Protein AF-Q95TA8-F1 (afdb_monomer_lite)

Radius of gyration: 32.48 Å; chains: 1; bounding box: 75×23×75 Å

Foldseek 3Di:
DVVVVVVVVVVVVVVVVVVVVVVVVVVVVVVVVVVVVVVVVVVVVVVVVVVVVVVVVPQDWDADPVRDTARWDDDPPDTGGPVPDD

Sequence (86 aa):
MERFALTTCIRRVWIMSGWLRQEAAIAAGMLVVQRHQVELRNEEEEGLKVGQQTASSGGDVGVDSQGRLRRVRLLDDYIVPFECGL

Structure (mmCIF, N/CA/C/O backbone):
data_AF-Q95TA8-F1
#
_entry.id   AF-Q95TA8-F1
#
loop_
_atom_site.group_PDB
_atom_site.id
_atom_site.type_symbol
_atom_site.label_atom_id
_atom_site.label_alt_id
_atom_site.label_comp_id
_atom_site.label_asym_id
_atom_site.label_entity_id
_atom_site.label_seq_id
_atom_site.pdbx_PDB_ins_code
_atom_site.Cartn_x
_atom_site.Cartn_y
_atom_site.Cartn_z
_atom_site.occupancy
_atom_site.B_iso_or_equiv
_atom_site.auth_seq_id
_atom_site.auth_comp_id
_atom_site.auth_asym_id
_atom_site.auth_atom_id
_atom_site.pdbx_PDB_model_num
ATOM 1 N N . MET A 1 1 ? 30.087 12.437 -31.062 1.00 61.81 1 MET A N 1
ATOM 2 C CA . MET A 1 1 ? 29.825 11.969 -29.679 1.00 61.81 1 MET A CA 1
ATOM 3 C C . MET A 1 1 ? 28.432 12.344 -29.156 1.00 61.81 1 MET A C 1
ATOM 5 O O . MET A 1 1 ? 27.922 11.639 -28.298 1.00 61.81 1 MET A O 1
ATOM 9 N N . GLU A 1 2 ? 27.771 13.381 -29.680 1.00 68.81 2 GLU A N 1
ATOM 10 C CA . GLU A 1 2 ? 26.508 13.910 -29.124 1.00 68.81 2 GLU A CA 1
ATOM 11 C C . GLU A 1 2 ? 25.313 12.943 -29.148 1.00 68.81 2 GLU A C 1
ATOM 13 O O . GLU A 1 2 ? 24.536 12.896 -28.196 1.00 68.81 2 GLU A O 1
ATOM 18 N N . ARG A 1 3 ? 25.186 12.105 -30.188 1.00 72.69 3 ARG A N 1
ATOM 19 C CA . ARG A 1 3 ? 24.072 11.141 -30.291 1.00 72.69 3 ARG A CA 1
ATOM 20 C C . ARG A 1 3 ? 24.033 10.156 -29.116 1.00 72.69 3 ARG A C 1
ATOM 22 O O . ARG A 1 3 ? 22.952 9.843 -28.631 1.00 72.69 3 ARG A O 1
ATOM 29 N N . PHE A 1 4 ? 25.197 9.723 -28.625 1.00 77.00 4 PHE A N 1
ATOM 30 C CA . PHE A 1 4 ? 25.296 8.799 -27.490 1.00 77.00 4 PHE A CA 1
ATOM 31 C C . PHE A 1 4 ? 24.899 9.462 -26.159 1.00 77.00 4 PHE A C 1
ATOM 33 O O . PHE A 1 4 ? 24.280 8.835 -25.294 1.00 77.00 4 PHE A O 1
ATOM 40 N N . ALA A 1 5 ? 25.210 10.752 -26.000 1.00 84.25 5 ALA A N 1
ATOM 41 C CA . ALA A 1 5 ? 24.817 11.521 -24.823 1.00 84.25 5 ALA A CA 1
ATOM 42 C C . ALA A 1 5 ? 23.290 11.689 -24.755 1.00 84.25 5 ALA A C 1
ATOM 44 O O . ALA A 1 5 ? 22.691 11.460 -23.702 1.00 84.25 5 ALA A O 1
ATOM 45 N N . LEU A 1 6 ? 22.649 11.993 -25.891 1.00 90.12 6 LEU A N 1
ATOM 46 C CA . LEU A 1 6 ? 21.193 12.130 -25.978 1.00 90.12 6 LEU A CA 1
ATOM 47 C C . LEU A 1 6 ? 20.467 10.819 -25.659 1.00 90.12 6 LEU A C 1
ATOM 49 O O . LEU A 1 6 ? 19.562 10.816 -24.826 1.00 90.12 6 LEU A O 1
ATOM 53 N N . THR A 1 7 ? 20.887 9.691 -26.241 1.00 90.44 7 THR A N 1
ATOM 54 C CA . THR A 1 7 ? 20.268 8.385 -25.948 1.00 90.44 7 THR A CA 1
ATOM 55 C C . THR A 1 7 ? 20.411 7.998 -24.477 1.00 90.44 7 THR A C 1
ATOM 57 O O . THR A 1 7 ? 19.485 7.443 -23.886 1.00 90.44 7 THR A O 1
ATOM 60 N N . THR A 1 8 ? 21.545 8.335 -23.855 1.00 91.06 8 THR A N 1
ATOM 61 C CA . THR A 1 8 ? 21.776 8.090 -22.424 1.00 91.06 8 THR A CA 1
ATOM 62 C C . THR A 1 8 ? 20.873 8.963 -21.551 1.00 91.06 8 THR A C 1
ATOM 64 O O . THR A 1 8 ? 20.303 8.471 -20.577 1.00 91.06 8 THR A O 1
ATOM 67 N N . CYS A 1 9 ? 20.695 10.237 -21.912 1.00 90.69 9 CYS A N 1
ATOM 68 C CA . CYS A 1 9 ? 19.788 11.151 -21.218 1.00 90.69 9 CYS A CA 1
ATOM 69 C C . CYS A 1 9 ? 18.333 10.663 -21.296 1.00 90.69 9 CYS A C 1
ATOM 71 O O . CYS A 1 9 ? 17.681 10.509 -20.264 1.00 90.69 9 CYS A O 1
ATOM 73 N N . ILE A 1 10 ? 17.861 10.307 -22.496 1.00 93.25 10 ILE A N 1
ATOM 74 C CA . ILE A 1 10 ? 16.509 9.769 -22.710 1.00 93.25 10 ILE A CA 1
ATOM 75 C C . ILE A 1 10 ? 16.296 8.502 -21.876 1.00 93.25 10 ILE A C 1
ATOM 77 O O . ILE A 1 10 ? 15.270 8.370 -21.210 1.00 93.25 10 ILE A O 1
ATOM 81 N N . ARG A 1 11 ? 17.281 7.594 -21.837 1.00 93.12 11 ARG A N 1
ATOM 82 C CA . ARG A 1 11 ? 17.199 6.378 -21.017 1.00 93.12 11 ARG A CA 1
ATOM 83 C C . ARG A 1 11 ? 17.089 6.694 -19.524 1.00 93.12 11 ARG A C 1
ATOM 85 O O . ARG A 1 11 ? 16.284 6.068 -18.842 1.00 93.12 11 ARG A O 1
ATOM 92 N N . ARG A 1 12 ? 17.858 7.662 -19.012 1.00 93.00 12 ARG A N 1
ATOM 93 C CA . ARG A 1 12 ? 17.769 8.098 -17.605 1.00 93.00 12 ARG A CA 1
ATOM 94 C C . ARG A 1 12 ? 16.396 8.679 -17.283 1.00 93.00 12 ARG A C 1
ATOM 96 O O . ARG A 1 12 ? 15.796 8.273 -16.294 1.00 93.00 12 ARG A O 1
ATOM 103 N N . VAL A 1 13 ? 15.878 9.565 -18.134 1.00 93.44 13 VAL A N 1
ATOM 104 C CA . VAL A 1 13 ? 14.531 10.138 -17.975 1.00 93.44 13 VAL A CA 1
ATOM 105 C C . VAL A 1 13 ? 13.475 9.036 -17.989 1.00 93.44 13 VAL A C 1
ATOM 107 O O . VAL A 1 13 ? 12.581 9.034 -17.148 1.00 93.44 13 VAL A O 1
ATOM 110 N N . TRP A 1 14 ? 13.600 8.059 -18.889 1.00 94.56 14 TRP A N 1
ATOM 111 C CA . TRP A 1 14 ? 12.663 6.944 -18.973 1.00 94.56 14 TRP A CA 1
ATOM 112 C C . TRP A 1 14 ? 12.654 6.099 -17.693 1.00 94.56 14 TRP A C 1
ATOM 114 O O . TRP A 1 14 ? 11.579 5.846 -17.149 1.00 94.56 14 TRP A O 1
ATOM 124 N N . ILE A 1 15 ? 13.832 5.758 -17.157 1.00 94.12 15 ILE A N 1
ATOM 125 C CA . ILE A 1 15 ? 13.974 5.023 -15.888 1.00 94.12 15 ILE A CA 1
ATOM 126 C C . ILE A 1 15 ? 13.348 5.810 -14.728 1.00 94.12 15 ILE A C 1
ATOM 128 O O . ILE A 1 15 ? 12.507 5.269 -14.012 1.00 94.12 15 ILE A O 1
ATOM 132 N N . MET A 1 16 ? 13.688 7.095 -14.582 1.00 93.94 16 MET A N 1
ATOM 133 C CA . MET A 1 16 ? 13.141 7.946 -13.516 1.00 93.94 16 MET A CA 1
ATOM 134 C C . MET A 1 16 ? 11.621 8.102 -13.631 1.00 93.94 16 MET A C 1
ATOM 136 O O . MET A 1 16 ? 10.912 8.024 -12.632 1.00 93.94 16 MET A O 1
ATOM 140 N N . SER A 1 17 ? 11.100 8.260 -14.852 1.00 93.75 17 SER A N 1
ATOM 141 C CA . SER A 1 17 ? 9.655 8.335 -15.090 1.00 93.75 17 SER A CA 1
ATOM 142 C C . SER A 1 17 ? 8.938 7.033 -14.726 1.00 93.75 17 SER A C 1
ATOM 144 O O . SER A 1 17 ? 7.814 7.071 -14.237 1.00 93.75 17 SER A O 1
ATOM 146 N N . GLY A 1 18 ? 9.584 5.881 -14.939 1.00 93.31 18 GLY A N 1
ATOM 147 C CA . GLY A 1 18 ? 9.059 4.581 -14.534 1.00 93.31 18 GLY A CA 1
ATOM 148 C C . GLY A 1 18 ? 8.939 4.470 -13.017 1.00 93.31 18 GLY A C 1
ATOM 149 O O . GLY A 1 18 ? 7.887 4.071 -12.523 1.00 93.31 18 GLY A O 1
ATOM 150 N N . TRP A 1 19 ? 9.975 4.897 -12.293 1.00 94.19 19 TRP A N 1
ATOM 151 C CA . TRP A 1 19 ? 9.980 4.897 -10.831 1.00 94.19 19 TRP A CA 1
ATOM 152 C C . TRP A 1 19 ? 8.903 5.824 -10.249 1.00 94.19 19 TRP A C 1
ATOM 154 O O . TRP A 1 19 ? 8.081 5.379 -9.453 1.00 94.19 19 TRP A O 1
ATOM 164 N N . LEU A 1 20 ? 8.797 7.059 -10.755 1.00 94.44 20 LEU A N 1
ATOM 165 C CA . LEU A 1 20 ? 7.759 8.010 -10.330 1.00 94.44 20 LEU A CA 1
ATOM 166 C C . LEU A 1 20 ? 6.333 7.487 -10.560 1.00 94.44 20 LEU A C 1
ATOM 168 O O . LEU A 1 20 ? 5.449 7.722 -9.739 1.00 94.44 20 LEU A O 1
ATOM 172 N N . ARG A 1 21 ? 6.082 6.755 -11.656 1.00 93.12 21 ARG A N 1
ATOM 173 C CA . ARG A 1 21 ? 4.764 6.137 -11.893 1.00 93.12 21 ARG A CA 1
ATOM 174 C C . ARG A 1 21 ? 4.448 5.043 -10.877 1.00 93.12 21 ARG A C 1
ATOM 176 O O . ARG A 1 21 ? 3.294 4.923 -10.478 1.00 93.12 21 ARG A O 1
ATOM 183 N N . GLN A 1 22 ? 5.442 4.251 -10.475 1.00 93.69 22 GLN A N 1
ATOM 184 C CA . GLN A 1 22 ? 5.255 3.212 -9.460 1.00 93.69 22 GLN A CA 1
ATOM 185 C C . GLN A 1 22 ? 4.973 3.827 -8.089 1.00 93.69 22 GLN A C 1
ATOM 187 O O . GLN A 1 22 ? 4.020 3.413 -7.434 1.00 93.69 22 GLN A O 1
ATOM 192 N N . GLU A 1 23 ? 5.723 4.858 -7.692 1.00 93.56 23 GLU A N 1
ATOM 193 C CA . GLU A 1 23 ? 5.458 5.579 -6.442 1.00 93.56 23 GLU A CA 1
ATOM 194 C C . GLU A 1 23 ? 4.061 6.208 -6.429 1.00 93.56 23 GLU A C 1
ATOM 196 O O . GLU A 1 23 ? 3.323 6.050 -5.457 1.00 93.56 23 GLU A O 1
ATOM 201 N N . ALA A 1 24 ? 3.652 6.844 -7.531 1.00 94.06 24 ALA A N 1
ATOM 202 C CA . ALA A 1 24 ? 2.314 7.414 -7.660 1.00 94.06 24 ALA A CA 1
ATOM 203 C C . ALA A 1 24 ? 1.209 6.346 -7.571 1.00 94.06 24 ALA A C 1
ATOM 205 O O . ALA A 1 24 ? 0.192 6.569 -6.915 1.00 94.06 24 ALA A O 1
ATOM 206 N N . ALA A 1 25 ? 1.406 5.177 -8.191 1.00 94.00 25 ALA A N 1
ATOM 207 C CA . ALA A 1 25 ? 0.447 4.074 -8.131 1.00 94.00 25 ALA A CA 1
ATOM 208 C C . ALA A 1 25 ? 0.308 3.508 -6.708 1.00 94.00 25 ALA A C 1
ATOM 210 O O . ALA A 1 25 ? -0.809 3.270 -6.248 1.00 94.00 25 ALA A O 1
ATOM 211 N N . ILE A 1 26 ? 1.424 3.344 -5.990 1.00 93.12 26 ILE A N 1
ATOM 212 C CA . ILE A 1 26 ? 1.428 2.874 -4.598 1.00 93.12 26 ILE A CA 1
ATOM 213 C C . ILE A 1 26 ? 0.757 3.908 -3.687 1.00 93.12 26 ILE A C 1
ATOM 215 O O . ILE A 1 26 ? -0.110 3.546 -2.895 1.00 93.12 26 ILE A O 1
ATOM 219 N N . ALA A 1 27 ? 1.090 5.195 -3.827 1.00 94.00 27 ALA A N 1
ATOM 220 C CA . ALA A 1 27 ? 0.469 6.269 -3.052 1.00 94.00 27 ALA A CA 1
ATOM 221 C C . ALA A 1 27 ? -1.048 6.356 -3.290 1.00 94.00 27 ALA A C 1
ATOM 223 O O . ALA A 1 27 ? -1.818 6.469 -2.335 1.00 94.00 27 ALA A O 1
ATOM 224 N N . ALA A 1 28 ? -1.492 6.238 -4.545 1.00 93.44 28 ALA A N 1
ATOM 225 C CA . ALA A 1 28 ? -2.912 6.194 -4.884 1.00 93.44 28 ALA A CA 1
ATOM 226 C C . ALA A 1 28 ? -3.609 4.968 -4.270 1.00 93.44 28 ALA A C 1
ATOM 228 O O . ALA A 1 28 ? -4.685 5.105 -3.690 1.00 93.44 28 ALA A O 1
ATOM 229 N N . GLY A 1 29 ? -2.979 3.790 -4.331 1.00 91.81 29 GLY A N 1
ATOM 230 C CA . GLY A 1 29 ? -3.489 2.575 -3.691 1.00 91.81 29 GLY A CA 1
ATOM 231 C C . GLY A 1 29 ? -3.633 2.728 -2.175 1.00 91.81 29 GLY A C 1
ATOM 232 O O . GLY A 1 29 ? -4.682 2.404 -1.621 1.00 91.81 29 GLY A O 1
ATOM 233 N N . MET A 1 30 ? -2.625 3.296 -1.506 1.00 90.75 30 MET A N 1
ATOM 234 C CA . MET A 1 30 ? -2.671 3.555 -0.063 1.00 90.75 30 MET A CA 1
ATOM 235 C C . MET A 1 30 ? -3.787 4.529 0.323 1.00 90.75 30 MET A C 1
ATOM 237 O O . MET A 1 30 ? -4.464 4.295 1.319 1.00 90.75 30 MET A O 1
ATOM 241 N N . LEU A 1 31 ? -4.029 5.582 -0.465 1.00 90.06 31 LEU A N 1
ATOM 242 C CA . LEU A 1 31 ? -5.131 6.518 -0.212 1.00 90.06 31 LEU A CA 1
ATOM 243 C C . LEU A 1 31 ? -6.505 5.842 -0.298 1.00 90.06 31 LEU A C 1
ATOM 245 O O . LEU A 1 31 ? -7.382 6.149 0.505 1.00 90.06 31 LEU A O 1
ATOM 249 N N . VAL A 1 32 ? -6.701 4.916 -1.241 1.00 89.00 32 VAL A N 1
ATOM 250 C CA . VAL A 1 32 ? -7.955 4.150 -1.351 1.00 89.00 32 VAL A CA 1
ATOM 251 C C . VAL A 1 32 ? -8.130 3.218 -0.151 1.00 89.00 32 VAL A C 1
ATOM 253 O O . VAL A 1 32 ? -9.205 3.195 0.442 1.00 89.00 32 VAL A O 1
ATOM 256 N N . VAL A 1 33 ? -7.073 2.509 0.258 1.00 86.62 33 VAL A N 1
ATOM 257 C CA . VAL A 1 33 ? -7.113 1.630 1.441 1.00 86.62 33 VAL A CA 1
ATOM 258 C C . VAL A 1 33 ? -7.390 2.429 2.716 1.00 86.62 33 VAL A C 1
ATOM 260 O O . VAL A 1 33 ? -8.217 2.015 3.521 1.00 86.62 33 VAL A O 1
ATOM 263 N N . GLN A 1 34 ? -6.757 3.593 2.887 1.00 84.50 34 GLN A N 1
ATOM 264 C CA . GLN A 1 34 ? -7.015 4.472 4.031 1.00 84.50 34 GLN A CA 1
ATOM 265 C C . GLN A 1 34 ? -8.460 4.971 4.055 1.00 84.50 34 GLN A C 1
ATOM 267 O O . GLN A 1 34 ? -9.078 4.959 5.115 1.00 84.50 34 GLN A O 1
ATOM 272 N N . ARG A 1 35 ? -9.022 5.372 2.905 1.00 83.44 35 ARG A N 1
ATOM 273 C CA . ARG A 1 35 ? -10.439 5.762 2.824 1.00 83.44 35 ARG A CA 1
ATOM 274 C C . ARG A 1 35 ? -11.356 4.618 3.231 1.00 83.44 35 ARG A C 1
ATOM 276 O O . ARG A 1 35 ? -12.216 4.826 4.075 1.00 83.44 35 ARG A O 1
ATOM 283 N N . HIS A 1 36 ? -11.108 3.418 2.715 1.00 84.56 36 HIS A N 1
ATOM 284 C CA . HIS A 1 36 ? -11.911 2.249 3.054 1.00 84.56 36 HIS A CA 1
ATOM 285 C C . HIS A 1 36 ? -11.817 1.885 4.545 1.00 84.56 36 HIS A C 1
ATOM 287 O O . HIS A 1 36 ? -12.824 1.578 5.168 1.00 84.56 36 HIS A O 1
ATOM 293 N N . GLN A 1 37 ? -10.630 1.981 5.152 1.00 82.88 37 GLN A N 1
ATOM 294 C CA . GLN A 1 37 ? -10.471 1.761 6.595 1.00 82.88 37 GLN A CA 1
ATOM 295 C C . GLN A 1 37 ? -11.199 2.813 7.438 1.00 82.88 37 GLN A C 1
ATOM 297 O O . GLN A 1 37 ? -11.750 2.479 8.482 1.00 82.88 37 GLN A O 1
ATOM 302 N N . VAL A 1 38 ? -11.207 4.077 7.005 1.00 82.06 38 VAL A N 1
ATOM 303 C CA . VAL A 1 38 ? -11.951 5.145 7.688 1.00 82.06 38 VAL A CA 1
ATOM 304 C C . VAL A 1 38 ? -13.459 4.937 7.549 1.00 82.06 38 VAL A C 1
ATOM 306 O O . VAL A 1 38 ? -14.173 5.129 8.525 1.00 82.06 38 VAL A O 1
ATOM 309 N N . GLU A 1 39 ? -13.939 4.514 6.380 1.00 82.06 39 GLU A N 1
ATOM 310 C CA . GLU A 1 39 ? -15.347 4.153 6.166 1.00 82.06 39 GLU A CA 1
ATOM 311 C C . GLU A 1 39 ? -15.765 2.995 7.079 1.00 82.06 39 GLU A C 1
ATOM 313 O O . GLU A 1 39 ? -16.704 3.160 7.850 1.00 82.06 39 GLU A O 1
ATOM 318 N N . LEU A 1 40 ? -15.007 1.893 7.098 1.00 80.75 40 LEU A N 1
ATOM 319 C CA . LEU A 1 40 ? -15.270 0.759 7.992 1.00 80.75 40 LEU A CA 1
ATOM 320 C C . LEU A 1 40 ? -15.258 1.171 9.466 1.00 80.75 40 LEU A C 1
ATOM 322 O O . LEU A 1 40 ? -16.138 0.785 10.226 1.00 80.75 40 LEU A O 1
ATOM 326 N N . ARG A 1 41 ? -14.292 2.000 9.879 1.00 80.00 41 ARG A N 1
ATOM 327 C CA . ARG A 1 41 ? -14.230 2.495 11.257 1.00 80.00 41 ARG A CA 1
ATOM 328 C C . ARG A 1 41 ? -15.433 3.375 11.603 1.00 80.00 41 ARG A C 1
ATOM 330 O O . ARG A 1 41 ? -15.931 3.305 12.722 1.00 80.00 41 ARG A O 1
ATOM 337 N N . ASN A 1 42 ? -15.897 4.204 10.671 1.00 74.31 42 ASN A N 1
ATOM 338 C CA . ASN A 1 42 ? -17.089 5.020 10.881 1.00 74.31 42 ASN A CA 1
ATOM 339 C C . ASN A 1 42 ? -18.344 4.143 10.982 1.00 74.31 42 ASN A C 1
ATOM 341 O O . ASN A 1 42 ? -19.164 4.386 11.860 1.00 74.31 42 ASN A O 1
ATOM 345 N N . GLU A 1 43 ? -18.464 3.104 10.153 1.00 74.00 43 GLU A N 1
ATOM 346 C CA . GLU A 1 43 ? -19.555 2.123 10.229 1.00 74.00 43 GLU A CA 1
ATOM 347 C C . GLU A 1 43 ? -19.535 1.349 11.559 1.00 74.00 43 GLU A C 1
ATOM 349 O O . GLU A 1 43 ? -20.580 1.165 12.186 1.00 74.00 43 GLU A O 1
ATOM 354 N N . GLU A 1 44 ? -18.354 0.953 12.042 1.00 70.44 44 GLU A N 1
ATOM 355 C CA . GLU A 1 44 ? -18.180 0.325 13.357 1.00 70.44 44 GLU A CA 1
ATOM 356 C C . GLU A 1 44 ? -18.561 1.282 14.498 1.00 70.44 44 GLU A C 1
ATOM 358 O O . GLU A 1 44 ? -19.281 0.892 15.419 1.00 70.44 44 GLU A O 1
ATOM 363 N N . GLU A 1 45 ? -18.131 2.547 14.437 1.00 66.94 45 GLU A N 1
ATOM 364 C CA . GLU A 1 45 ? -18.487 3.565 15.432 1.00 66.94 45 GLU A CA 1
ATOM 365 C C . GLU A 1 45 ? -19.985 3.911 15.405 1.00 66.94 45 GLU A C 1
ATOM 367 O O . GLU A 1 45 ? -20.580 4.142 16.462 1.00 66.94 45 GLU A O 1
ATOM 372 N N . GLU A 1 46 ? -20.621 3.933 14.233 1.00 60.34 46 GLU A N 1
ATOM 373 C CA . GLU A 1 46 ? -22.068 4.121 14.093 1.00 60.34 46 GLU A CA 1
ATOM 374 C C . GLU A 1 46 ? -22.844 2.911 14.621 1.00 60.34 46 GLU A C 1
ATOM 376 O O . GLU A 1 46 ? -23.791 3.090 15.390 1.00 60.34 46 GLU A O 1
ATOM 381 N N . GLY A 1 47 ? -22.405 1.686 14.322 1.00 58.78 47 GLY A N 1
ATOM 382 C CA . GLY A 1 47 ? -22.979 0.461 14.879 1.00 58.78 47 GLY A CA 1
ATOM 383 C C . GLY A 1 47 ? -22.874 0.404 16.405 1.00 58.78 47 GLY A C 1
ATOM 384 O O . GLY A 1 47 ? -23.840 0.043 17.085 1.00 58.78 47 GLY A O 1
ATOM 385 N N . LEU A 1 48 ? -21.742 0.848 16.962 1.00 57.69 48 LEU A N 1
ATOM 386 C CA . LEU A 1 48 ? -21.549 0.938 18.409 1.00 57.69 48 LEU A CA 1
ATOM 387 C C . LEU A 1 48 ? -22.474 1.992 19.038 1.00 57.69 48 LEU A C 1
ATOM 389 O O . LEU A 1 48 ? -23.072 1.737 20.082 1.00 57.69 48 LEU A O 1
ATOM 393 N N . LYS A 1 49 ? -22.649 3.155 18.394 1.00 52.72 49 LYS A N 1
ATOM 394 C CA . LYS A 1 49 ? -23.547 4.222 18.873 1.00 52.72 49 LYS A CA 1
ATOM 395 C C . LYS A 1 49 ? -25.019 3.825 18.790 1.00 52.72 49 LYS A C 1
ATOM 397 O O . LYS A 1 49 ? -25.766 4.138 19.715 1.00 52.72 49 LYS A O 1
ATOM 402 N N . VAL A 1 50 ? -25.433 3.115 17.740 1.00 53.75 50 VAL A N 1
ATOM 403 C CA . VAL A 1 50 ? -26.799 2.579 17.623 1.00 53.75 50 VAL A CA 1
ATOM 404 C C . VAL A 1 50 ? -27.043 1.525 18.703 1.00 53.75 50 VAL A C 1
ATOM 406 O O . VAL A 1 50 ? -28.043 1.620 19.412 1.00 53.75 50 VAL A O 1
ATOM 409 N N . GLY A 1 51 ? -26.094 0.606 18.921 1.00 49.00 51 GLY A N 1
ATOM 410 C CA . GLY A 1 51 ? -26.165 -0.384 20.001 1.00 49.00 51 GLY A CA 1
ATOM 411 C C . GLY A 1 51 ? -26.243 0.252 21.394 1.00 49.00 51 GLY A C 1
ATOM 412 O O . GLY A 1 51 ? -27.053 -0.156 22.231 1.00 49.00 51 GLY A O 1
ATOM 413 N N . GLN A 1 52 ? -25.468 1.313 21.624 1.00 46.84 52 GLN A N 1
ATOM 414 C CA . GLN A 1 52 ? -25.428 2.031 22.898 1.00 46.84 52 GLN A CA 1
ATOM 415 C C . GLN A 1 52 ? -26.671 2.911 23.132 1.00 46.84 52 GLN A C 1
ATOM 417 O O . GLN A 1 52 ? -27.108 3.055 24.274 1.00 46.84 52 GLN A O 1
ATOM 422 N N . GLN A 1 53 ? -27.300 3.440 22.076 1.00 41.28 53 GLN A N 1
ATOM 423 C CA . GLN A 1 53 ? -28.589 4.139 22.173 1.00 41.28 53 GLN A CA 1
ATOM 424 C C . GLN A 1 53 ? -29.760 3.177 22.410 1.00 41.28 53 GLN A C 1
ATOM 426 O O . GLN A 1 53 ? -30.661 3.504 23.183 1.00 41.28 53 GLN A O 1
ATOM 431 N N . THR A 1 54 ? -29.740 1.969 21.837 1.00 43.03 54 THR A N 1
ATOM 432 C CA . THR A 1 54 ? -30.740 0.941 22.176 1.00 43.03 54 THR A CA 1
ATOM 433 C C . THR A 1 54 ? -30.578 0.412 23.601 1.00 43.03 54 THR A C 1
ATOM 435 O O . THR A 1 54 ? -31.584 0.162 24.261 1.00 43.03 54 THR A O 1
ATOM 438 N N . ALA A 1 55 ? -29.347 0.322 24.117 1.00 41.81 55 ALA A N 1
ATOM 439 C CA . ALA A 1 55 ? -29.101 -0.085 25.501 1.00 41.81 55 ALA A CA 1
ATOM 440 C C . ALA A 1 55 ? -29.479 1.002 26.527 1.00 41.81 55 ALA A C 1
ATOM 442 O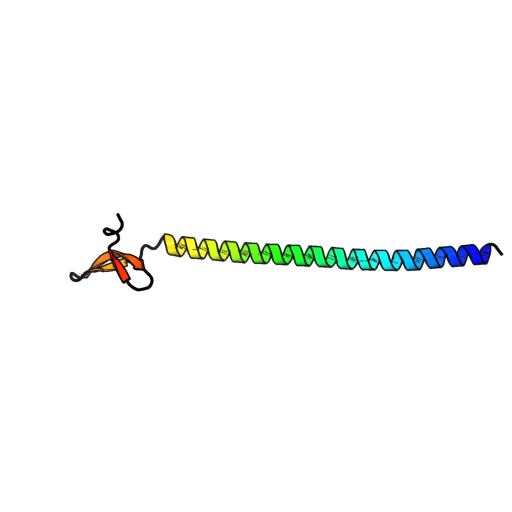 O . ALA A 1 55 ? -29.932 0.673 27.617 1.00 41.81 55 ALA A O 1
ATOM 443 N N . SER A 1 56 ? -29.352 2.298 26.201 1.00 46.75 56 SER A N 1
ATOM 444 C CA . SER A 1 56 ? -29.704 3.369 27.152 1.00 46.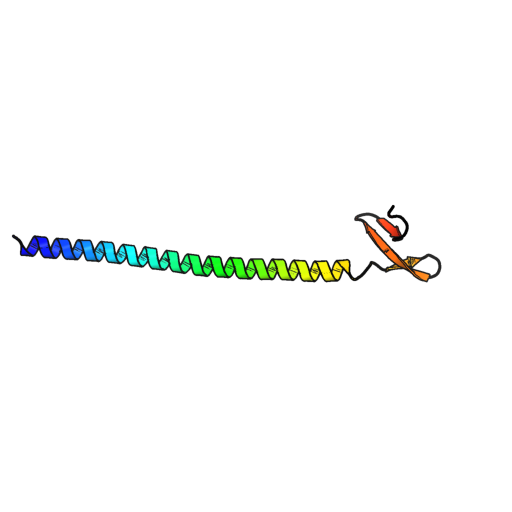75 56 SER A CA 1
ATOM 445 C C . SER A 1 56 ? -31.195 3.743 27.162 1.00 46.75 56 SER A C 1
ATOM 447 O O . SER A 1 56 ? -31.668 4.347 28.126 1.00 46.75 56 SER A O 1
ATOM 449 N N . SER A 1 57 ? -31.959 3.367 26.127 1.00 43.62 57 SER A N 1
ATOM 450 C CA . SER A 1 57 ? -33.394 3.684 26.021 1.00 43.62 57 SER A CA 1
ATOM 451 C C . SER A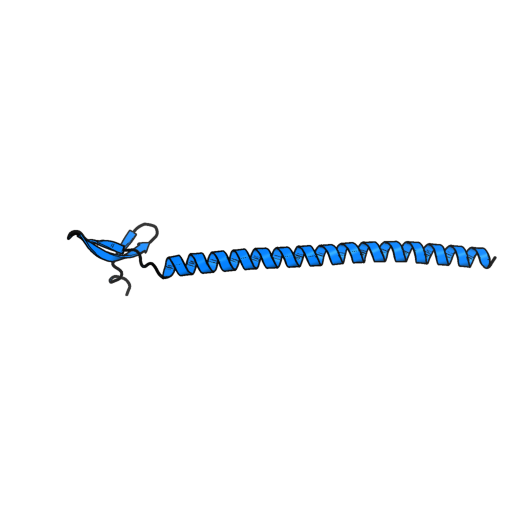 1 57 ? -34.322 2.579 26.554 1.00 43.62 57 SER A C 1
ATOM 453 O O . SER A 1 57 ? -35.477 2.856 26.884 1.00 43.62 57 SER A O 1
ATOM 455 N N . GLY A 1 58 ? -33.823 1.352 26.724 1.00 47.00 58 GLY A N 1
ATOM 456 C CA . GLY A 1 58 ? -34.520 0.267 27.415 1.00 47.00 58 GLY A CA 1
ATOM 457 C C . GLY A 1 58 ? -34.067 0.176 28.865 1.00 47.00 58 GLY A C 1
ATOM 458 O O . GLY A 1 58 ? -33.200 -0.625 29.175 1.00 47.00 58 GLY A O 1
ATOM 459 N N . GLY A 1 59 ? -34.617 1.006 29.757 1.00 56.59 59 GLY A N 1
ATOM 460 C CA . GLY A 1 59 ? -34.326 0.868 31.186 1.00 56.59 59 GLY A CA 1
ATOM 461 C C . GLY A 1 59 ? -34.664 -0.549 31.645 1.00 56.59 59 GLY A C 1
ATOM 462 O O . GLY A 1 59 ? -35.804 -0.976 31.454 1.00 56.59 59 GLY A O 1
ATOM 463 N N . ASP A 1 60 ? -33.687 -1.256 32.212 1.00 66.19 60 ASP A N 1
ATOM 464 C CA . ASP A 1 60 ? -33.867 -2.629 32.666 1.00 66.19 60 ASP A CA 1
ATOM 465 C C . ASP A 1 60 ? -35.103 -2.715 33.564 1.00 66.19 60 ASP A C 1
ATOM 467 O O . ASP A 1 60 ? -35.295 -1.909 34.481 1.00 66.19 60 ASP A O 1
ATOM 471 N N . VAL A 1 61 ? -36.003 -3.648 33.266 1.00 65.62 61 VAL A N 1
ATOM 472 C CA . VAL A 1 61 ? -37.244 -3.820 34.022 1.00 65.62 61 VAL A CA 1
ATOM 473 C C . VAL A 1 61 ? -37.095 -5.053 34.897 1.00 65.62 61 VAL A C 1
ATOM 475 O O . VAL A 1 61 ? -37.012 -6.174 34.405 1.00 65.62 61 VAL A O 1
ATOM 478 N N . GLY A 1 62 ? -37.059 -4.835 36.207 1.00 70.50 62 GLY A N 1
ATOM 479 C CA . GLY A 1 62 ? -37.092 -5.885 37.213 1.00 70.50 62 GLY A CA 1
ATOM 480 C C . GLY A 1 62 ? -38.523 -6.138 37.674 1.00 70.50 62 GLY A C 1
ATOM 481 O O . GLY A 1 62 ? -39.397 -5.275 37.560 1.00 70.50 62 GLY A O 1
ATOM 482 N N . VAL A 1 63 ? -38.764 -7.324 38.220 1.00 71.31 63 VAL A N 1
ATOM 483 C CA . VAL A 1 63 ? -40.040 -7.688 38.845 1.00 71.31 63 VAL A CA 1
ATOM 484 C C . VAL A 1 63 ? -39.847 -7.645 40.358 1.00 71.31 63 VAL A C 1
ATOM 486 O O . VAL A 1 63 ? -38.909 -8.253 40.873 1.00 71.31 63 VAL A O 1
ATOM 489 N N . ASP A 1 64 ? -40.693 -6.906 41.077 1.00 76.56 64 ASP A N 1
ATOM 490 C CA . ASP A 1 64 ? -40.663 -6.905 42.543 1.00 76.56 64 ASP A CA 1
ATOM 491 C C . ASP A 1 64 ? -41.302 -8.178 43.134 1.00 76.56 64 ASP A C 1
ATOM 493 O O . ASP A 1 64 ? -41.918 -8.985 42.437 1.00 76.56 64 ASP A O 1
ATOM 497 N N . SER A 1 65 ? -41.183 -8.372 44.449 1.00 77.69 65 SER A N 1
ATOM 498 C CA . SER A 1 65 ? -41.767 -9.529 45.149 1.00 77.69 65 SER A CA 1
ATOM 499 C C . SER A 1 65 ? -43.303 -9.586 45.103 1.00 77.69 65 SER A C 1
ATOM 501 O O . SER A 1 65 ? -43.886 -10.583 45.520 1.00 77.69 65 SER A O 1
ATOM 503 N N . GLN A 1 66 ? -43.963 -8.538 44.600 1.00 81.94 66 GLN A N 1
ATOM 504 C CA . GLN A 1 66 ? -45.410 -8.449 44.389 1.00 81.94 66 GLN A CA 1
ATOM 505 C C . GLN A 1 66 ? -45.794 -8.662 42.912 1.00 81.94 66 GLN A C 1
ATOM 507 O O . GLN A 1 66 ? -46.958 -8.490 42.549 1.00 81.94 66 GLN A O 1
ATOM 512 N N . GLY A 1 67 ? -44.836 -9.015 42.047 1.00 78.56 67 GLY A N 1
ATOM 513 C CA . GLY A 1 67 ? -45.069 -9.249 40.622 1.00 78.56 67 GLY A CA 1
ATOM 514 C C . GLY A 1 67 ? -45.215 -7.973 39.787 1.00 78.56 67 GLY A C 1
ATOM 515 O O . GLY A 1 67 ? -45.677 -8.045 38.649 1.00 78.56 67 GLY A O 1
ATOM 516 N N . ARG A 1 68 ? -44.861 -6.795 40.317 1.00 79.12 68 ARG A N 1
ATOM 517 C CA . ARG A 1 68 ? -44.966 -5.526 39.585 1.00 79.12 68 ARG A CA 1
ATOM 51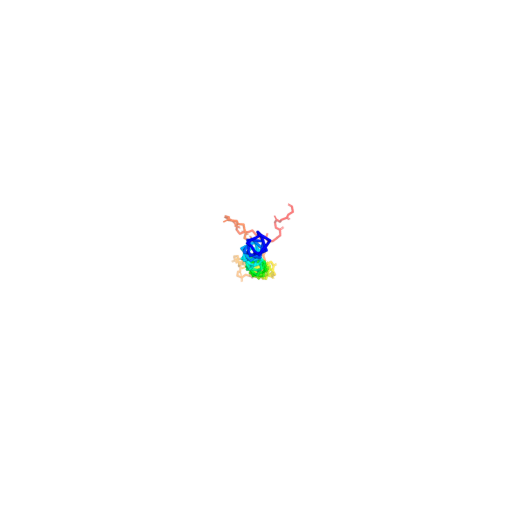8 C C . ARG A 1 68 ? -43.666 -5.205 38.864 1.00 79.12 68 ARG A C 1
ATOM 520 O O . ARG A 1 68 ? -42.575 -5.356 39.410 1.00 79.12 68 ARG A O 1
ATOM 527 N N . LEU A 1 69 ? -43.809 -4.699 37.644 1.00 75.25 69 LEU A N 1
ATOM 528 C CA . LEU A 1 69 ? -42.698 -4.219 36.833 1.00 75.25 69 LEU A CA 1
ATOM 529 C C . LEU A 1 69 ? -42.170 -2.896 37.401 1.00 75.25 69 LEU A C 1
ATOM 531 O O . LEU A 1 69 ? -42.928 -1.935 37.555 1.00 75.25 69 LEU A O 1
ATOM 535 N N . ARG A 1 70 ? -40.870 -2.837 37.694 1.00 69.50 70 ARG A N 1
ATOM 536 C CA . ARG A 1 70 ? -40.163 -1.632 38.147 1.00 69.50 70 ARG A CA 1
ATOM 537 C C . ARG A 1 70 ? -38.913 -1.403 37.312 1.00 69.50 70 ARG A C 1
ATOM 539 O O . ARG A 1 70 ? -38.257 -2.349 36.893 1.00 69.50 70 ARG A O 1
ATOM 546 N N . ARG A 1 71 ? -38.555 -0.134 37.111 1.00 73.88 71 ARG A N 1
ATOM 547 C CA . ARG A 1 71 ? -37.273 0.234 36.498 1.00 73.88 71 ARG A CA 1
ATOM 548 C C . ARG A 1 71 ? -36.144 -0.068 37.482 1.00 73.88 71 ARG A C 1
ATOM 550 O O . ARG A 1 71 ? -36.145 0.441 38.606 1.00 73.88 71 ARG A O 1
ATOM 557 N N . VAL A 1 72 ? -35.197 -0.884 37.055 1.00 73.06 72 VAL A N 1
ATOM 558 C CA . VAL A 1 72 ? -33.981 -1.242 37.782 1.00 73.06 72 VAL A CA 1
ATOM 559 C C . VAL A 1 72 ? -32.763 -0.795 36.979 1.00 73.06 72 VAL A C 1
ATOM 561 O O . VAL A 1 72 ? -32.862 -0.440 35.807 1.00 73.06 72 VAL A O 1
ATOM 564 N N . ARG A 1 73 ? -31.611 -0.751 37.637 1.00 69.81 73 ARG A N 1
ATOM 565 C CA . ARG A 1 73 ? -30.304 -0.628 36.998 1.00 69.81 73 ARG A CA 1
ATOM 566 C C . ARG A 1 73 ? -29.549 -1.923 37.267 1.00 69.81 73 ARG A C 1
ATOM 568 O O . ARG A 1 73 ? -29.456 -2.322 38.432 1.00 69.81 73 ARG A O 1
ATOM 575 N N . LEU A 1 74 ? -29.031 -2.562 36.221 1.00 67.25 74 LEU A N 1
ATOM 576 C CA . LEU A 1 74 ? -28.028 -3.611 36.379 1.00 67.25 74 LEU A CA 1
ATOM 577 C C . LEU A 1 74 ? -26.648 -2.972 36.594 1.00 67.25 74 LEU A C 1
ATOM 579 O O . LEU A 1 74 ? -26.160 -2.225 35.750 1.00 67.25 74 LEU A O 1
ATOM 583 N N . LEU A 1 75 ? -26.040 -3.254 37.745 1.00 66.00 75 LEU A N 1
ATOM 584 C CA . LEU A 1 75 ? -24.596 -3.166 37.959 1.00 66.00 75 LEU A CA 1
ATOM 585 C C . LEU A 1 75 ? -23.986 -4.558 37.751 1.00 66.00 75 LEU A C 1
ATOM 587 O O . LEU A 1 75 ? -24.708 -5.549 37.849 1.00 66.00 75 LEU A O 1
ATOM 591 N N . ASP A 1 76 ? -22.670 -4.626 37.527 1.00 72.75 76 ASP A N 1
ATOM 592 C CA . ASP A 1 76 ? -21.949 -5.869 37.194 1.00 72.75 76 ASP A CA 1
ATOM 593 C C . ASP A 1 76 ? -22.286 -7.054 38.127 1.00 72.75 76 ASP A C 1
ATOM 595 O O . ASP A 1 76 ? -22.407 -8.180 37.652 1.00 72.75 76 ASP A O 1
ATOM 599 N N . ASP A 1 77 ? -22.550 -6.787 39.416 1.00 78.81 77 ASP A N 1
ATOM 600 C CA . ASP A 1 77 ? -22.880 -7.806 40.428 1.00 78.81 77 ASP A CA 1
ATOM 601 C C . ASP A 1 77 ? -24.244 -7.609 41.139 1.00 78.81 77 ASP A C 1
ATOM 603 O O . ASP A 1 77 ? -24.622 -8.428 41.980 1.00 78.81 77 ASP A O 1
ATOM 607 N N . TYR A 1 78 ? -25.006 -6.540 40.851 1.00 71.00 78 TYR A N 1
ATOM 608 C CA . TYR A 1 78 ? -26.231 -6.203 41.603 1.00 71.00 78 TYR A CA 1
ATOM 609 C C . TYR A 1 78 ? -27.340 -5.600 40.735 1.00 71.00 78 TYR A C 1
ATOM 611 O O . TYR A 1 78 ? -27.101 -4.731 39.903 1.00 71.00 78 TYR A O 1
ATOM 619 N N . ILE A 1 79 ? -28.590 -5.985 41.011 1.00 71.81 79 ILE A N 1
ATOM 620 C CA . ILE A 1 79 ? -29.785 -5.329 40.464 1.00 71.81 79 ILE A CA 1
ATOM 621 C C . ILE A 1 79 ? -30.314 -4.364 41.521 1.00 71.81 79 ILE A C 1
ATOM 623 O O . ILE A 1 79 ? -30.751 -4.789 42.591 1.00 71.81 79 ILE A O 1
ATOM 627 N N . VAL A 1 80 ? -30.287 -3.067 41.223 1.00 72.69 80 VAL A N 1
ATOM 628 C CA . VAL A 1 80 ? -30.703 -2.024 42.167 1.00 72.69 80 VAL A CA 1
ATOM 629 C C . VAL A 1 80 ? -31.931 -1.290 41.616 1.00 72.69 80 VAL A C 1
ATOM 631 O O . VAL A 1 80 ? -31.953 -0.943 40.432 1.00 72.69 80 VAL A O 1
ATOM 634 N N . PRO A 1 81 ? -32.971 -1.025 42.429 1.00 70.19 81 PRO A N 1
ATOM 635 C CA . PRO A 1 81 ? -34.075 -0.162 42.021 1.00 70.19 81 PRO A CA 1
ATOM 636 C C . PRO A 1 81 ? -33.559 1.208 41.569 1.00 70.19 81 PRO A C 1
ATOM 638 O O . PRO A 1 81 ? -32.680 1.783 42.211 1.00 70.19 81 PRO A O 1
ATOM 641 N N . PHE A 1 82 ? -34.129 1.767 40.497 1.00 69.62 82 PHE A N 1
ATOM 642 C CA . PHE A 1 82 ? -33.699 3.067 39.958 1.00 69.62 82 PHE A CA 1
ATOM 643 C C . PHE A 1 82 ? -33.759 4.207 40.997 1.00 69.62 82 PHE A C 1
ATOM 645 O O . PHE A 1 82 ? -33.049 5.202 40.877 1.00 69.62 82 PHE A O 1
ATOM 652 N N . GLU A 1 83 ? -34.585 4.045 42.030 1.00 68.44 83 GLU A N 1
ATOM 653 C CA . GLU A 1 83 ? -34.782 4.991 43.132 1.00 68.44 83 GLU A CA 1
ATOM 654 C C . GLU A 1 83 ? -33.569 5.116 44.076 1.00 68.44 83 GLU A C 1
ATOM 656 O O . GLU A 1 83 ? -33.471 6.102 44.798 1.00 68.44 83 GLU A O 1
ATOM 661 N N . CYS A 1 84 ? -32.623 4.170 44.071 1.00 64.06 84 CYS A N 1
ATOM 662 C CA . CYS A 1 84 ? -31.506 4.140 45.027 1.00 64.06 84 CYS A CA 1
ATOM 663 C C . CYS A 1 84 ? -30.212 4.826 44.529 1.00 64.06 84 CYS A C 1
ATOM 665 O O . CYS A 1 84 ? -29.130 4.478 44.990 1.00 64.06 84 CYS A O 1
ATOM 667 N N . GLY A 1 85 ? -30.296 5.768 43.581 1.00 58.91 85 GLY A N 1
ATOM 668 C CA . GLY A 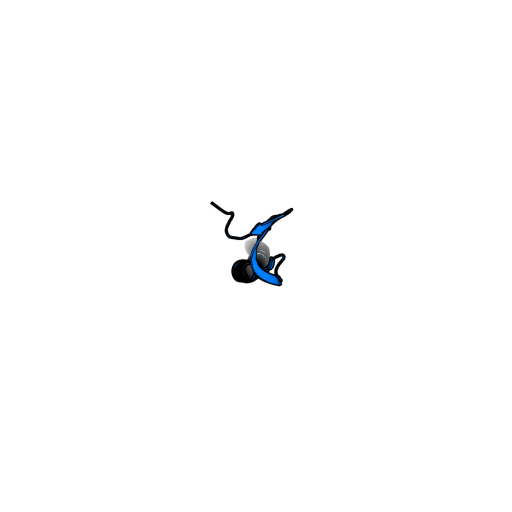1 85 ? -29.134 6.397 42.928 1.00 58.91 85 GLY A CA 1
ATOM 669 C C . GLY A 1 85 ? -28.935 7.894 43.203 1.00 58.91 85 GLY A C 1
ATOM 670 O O . GLY A 1 85 ? -28.764 8.637 42.235 1.00 58.91 85 GLY A O 1
ATOM 671 N N . LEU A 1 86 ? -28.986 8.321 44.472 1.00 51.41 86 LEU A N 1
ATOM 672 C CA . LEU A 1 86 ? -28.606 9.670 44.936 1.00 51.41 86 LEU A CA 1
ATOM 673 C C . LEU A 1 86 ? -27.209 9.668 45.563 1.00 51.41 86 LEU A C 1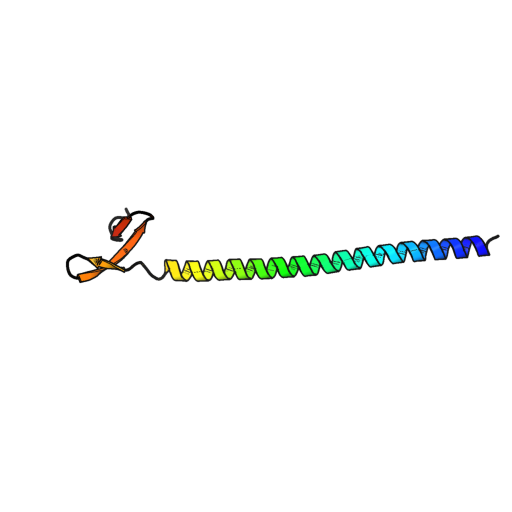
ATOM 675 O O . LEU A 1 86 ? -26.939 8.742 46.359 1.00 51.41 86 LEU A O 1
#

Organism: Drosophila melanogaster (NCBI:txid7227)

Secondary structure (DSSP, 8-state):
-HHHHHHHHHHHHHHHHHHHHHHHHHHHHHHHHHHHHHHHHHHHHHHHHHHHHHHHHS--EEEPTTS-EEEEEEETTEEEEGGG--

pLDDT: mean 75.72, std 15.42, range [41.28, 94.56]